Protein AF-A0A2V2UDK2-F1 (afdb_monomer)

Structure (mmCIF, N/CA/C/O backbone):
data_AF-A0A2V2UDK2-F1
#
_entry.id   AF-A0A2V2UDK2-F1
#
loop_
_atom_site.group_PDB
_atom_site.id
_atom_site.type_symbol
_atom_site.label_atom_id
_atom_site.label_alt_id
_atom_site.label_comp_id
_atom_site.label_asym_id
_atom_site.label_entity_id
_atom_site.label_seq_id
_atom_site.pdbx_PDB_ins_code
_atom_site.Cartn_x
_atom_site.Cartn_y
_atom_site.Cartn_z
_atom_site.occupancy
_atom_site.B_iso_or_equiv
_atom_site.auth_seq_id
_atom_site.auth_comp_id
_atom_site.auth_asym_id
_atom_site.auth_atom_id
_atom_site.pdbx_PDB_model_num
ATOM 1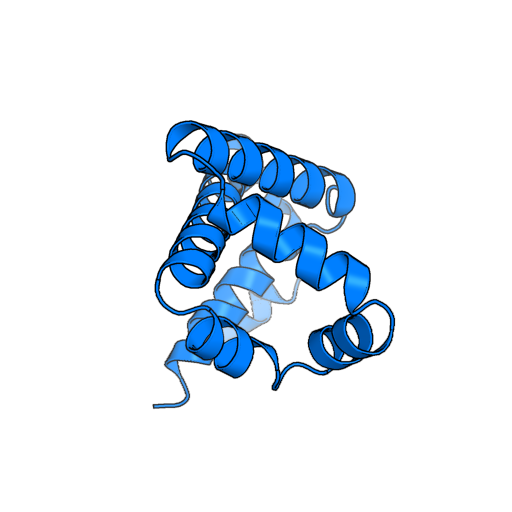 N N . MET A 1 1 ? -1.998 13.078 -27.458 1.00 46.31 1 MET A N 1
ATOM 2 C CA . MET A 1 1 ? -1.777 12.407 -26.155 1.00 46.31 1 MET A CA 1
ATOM 3 C C . MET A 1 1 ? -0.521 12.913 -25.445 1.00 46.31 1 MET A C 1
ATOM 5 O O . MET A 1 1 ? -0.575 13.046 -24.231 1.00 46.31 1 MET A O 1
ATOM 9 N N . GLU A 1 2 ? 0.556 13.275 -26.153 1.00 44.06 2 GLU A N 1
ATOM 10 C CA . GLU A 1 2 ? 1.796 13.798 -25.539 1.00 44.06 2 GLU A CA 1
ATOM 11 C C . GLU A 1 2 ? 1.596 15.091 -24.724 1.00 44.06 2 GLU A C 1
ATOM 13 O O . GLU A 1 2 ? 2.039 15.165 -23.582 1.00 44.06 2 GLU A O 1
ATOM 18 N N . GLY A 1 3 ? 0.819 16.061 -25.224 1.00 47.81 3 GLY A N 1
ATOM 19 C CA . GLY A 1 3 ? 0.551 17.313 -24.493 1.00 47.81 3 GLY A CA 1
ATOM 20 C C . GLY A 1 3 ? -0.212 17.147 -23.166 1.00 47.81 3 GLY A C 1
ATOM 21 O O . GLY A 1 3 ? -0.078 17.977 -22.271 1.00 47.81 3 GLY A O 1
ATOM 22 N N . SER A 1 4 ? -0.979 16.061 -23.005 1.00 53.84 4 SER A N 1
ATOM 23 C CA . SER A 1 4 ? -1.742 15.772 -21.779 1.00 53.84 4 SER A CA 1
ATOM 24 C C . SER A 1 4 ? -0.858 15.210 -20.664 1.00 53.84 4 SER A C 1
ATOM 26 O O . SER A 1 4 ? -1.107 15.484 -19.495 1.00 53.84 4 SER A O 1
ATOM 28 N N . VAL A 1 5 ? 0.184 14.452 -21.020 1.00 56.25 5 VAL A N 1
ATOM 29 C CA . VAL A 1 5 ? 1.178 13.934 -20.065 1.00 56.25 5 VAL A CA 1
ATOM 30 C C . VAL A 1 5 ? 2.178 15.030 -19.694 1.00 56.25 5 VAL A C 1
ATOM 32 O O . VAL A 1 5 ? 2.573 15.132 -18.536 1.00 56.25 5 VAL A O 1
ATOM 35 N N . GLU A 1 6 ? 2.518 15.912 -20.637 1.00 60.59 6 GLU A N 1
ATOM 36 C CA . GLU A 1 6 ? 3.405 17.052 -20.385 1.00 60.59 6 GLU A CA 1
ATOM 37 C C . GLU A 1 6 ? 2.795 18.046 -19.381 1.00 60.59 6 GLU A C 1
ATOM 39 O O . GLU A 1 6 ? 3.482 18.531 -18.484 1.00 60.59 6 GLU A O 1
ATOM 44 N N . ALA A 1 7 ? 1.478 18.280 -19.445 1.00 62.53 7 ALA A N 1
ATOM 45 C CA . ALA A 1 7 ? 0.757 19.101 -18.468 1.00 62.53 7 ALA A CA 1
ATOM 46 C C . ALA A 1 7 ? 0.799 18.517 -17.042 1.00 62.53 7 ALA A C 1
ATOM 48 O O . ALA A 1 7 ? 0.829 19.269 -16.067 1.00 62.53 7 ALA A O 1
ATOM 49 N N . LEU A 1 8 ? 0.868 17.186 -16.906 1.00 62.22 8 LEU A N 1
ATOM 50 C CA . LEU A 1 8 ? 1.033 16.514 -15.614 1.00 62.22 8 LEU A CA 1
ATOM 51 C C . LEU A 1 8 ? 2.442 16.674 -15.034 1.00 62.22 8 LEU A C 1
ATOM 53 O O . LEU A 1 8 ? 2.645 16.337 -13.876 1.00 62.22 8 LEU A O 1
ATOM 57 N N . LYS A 1 9 ? 3.413 17.224 -15.774 1.00 68.12 9 LYS A N 1
ATOM 58 C CA . LYS A 1 9 ? 4.715 17.610 -15.206 1.00 68.12 9 LYS A CA 1
ATOM 59 C C . LYS A 1 9 ? 4.647 18.937 -14.442 1.00 68.12 9 LYS A C 1
ATOM 61 O O . LYS A 1 9 ? 5.586 19.270 -13.725 1.00 68.12 9 LYS A O 1
ATOM 66 N N . ASN A 1 10 ? 3.557 19.704 -14.570 1.00 75.06 10 ASN A N 1
ATOM 67 C CA . ASN A 1 10 ? 3.389 20.972 -13.863 1.00 75.06 10 ASN A CA 1
ATOM 68 C C . ASN A 1 10 ? 3.011 20.741 -12.381 1.00 75.06 10 ASN A C 1
ATOM 70 O O . ASN A 1 10 ? 1.919 20.232 -12.104 1.00 75.06 10 ASN A O 1
ATOM 74 N N . PRO A 1 11 ? 3.833 21.193 -11.412 1.00 74.75 11 PRO A N 1
ATOM 75 C CA . PRO A 1 11 ? 3.585 20.966 -9.986 1.00 74.75 11 PRO A CA 1
ATOM 76 C C . PRO A 1 11 ? 2.268 21.550 -9.455 1.00 74.75 11 PRO A C 1
ATOM 78 O O . PRO A 1 11 ? 1.680 20.999 -8.527 1.00 74.75 11 PRO A O 1
ATOM 81 N N . ASN A 1 12 ? 1.772 22.652 -10.026 1.00 77.75 12 ASN A N 1
ATOM 82 C CA . ASN A 1 12 ? 0.527 23.286 -9.576 1.00 77.75 12 ASN A CA 1
ATOM 83 C C . ASN A 1 12 ? -0.715 22.519 -10.052 1.00 77.75 12 ASN A C 1
ATOM 85 O O . ASN A 1 12 ? -1.707 22.422 -9.323 1.00 77.75 12 ASN A O 1
ATOM 89 N N . ILE A 1 13 ? -0.649 21.944 -11.257 1.00 76.00 13 ILE A N 1
ATOM 90 C CA . ILE A 1 13 ? -1.702 21.070 -11.791 1.00 76.00 13 ILE A CA 1
ATOM 91 C C . ILE A 1 13 ? -1.753 19.784 -10.963 1.00 76.00 13 ILE A C 1
ATOM 93 O O . ILE A 1 13 ? -2.820 19.409 -10.478 1.00 76.00 13 ILE A O 1
ATOM 97 N N . LEU A 1 14 ? -0.593 19.173 -10.713 1.00 73.00 14 LEU A N 1
ATOM 98 C CA . LEU A 1 14 ? -0.452 18.004 -9.839 1.00 73.00 14 LEU A CA 1
ATOM 99 C C . LEU A 1 14 ? -1.015 18.260 -8.440 1.00 73.00 14 LEU A C 1
ATOM 101 O O . LEU A 1 14 ? -1.818 17.471 -7.942 1.00 73.00 14 LEU A O 1
ATOM 105 N N . ARG A 1 15 ? -0.674 19.412 -7.847 1.00 75.69 15 ARG A N 1
ATOM 106 C CA . ARG A 1 15 ? -1.208 19.834 -6.550 1.00 75.69 15 ARG A CA 1
ATOM 107 C C . ARG A 1 15 ? -2.728 19.899 -6.548 1.00 75.69 15 ARG A C 1
ATOM 109 O O . ARG A 1 15 ? -3.354 19.335 -5.658 1.00 75.69 15 ARG A O 1
ATOM 116 N N . SER A 1 16 ? -3.316 20.537 -7.554 1.00 79.25 16 SER A N 1
ATOM 117 C CA . SER A 1 16 ? -4.771 20.685 -7.656 1.00 79.25 16 SER A CA 1
ATOM 118 C C . SER A 1 16 ? -5.476 19.331 -7.801 1.00 79.25 16 SER A C 1
ATOM 120 O O . SER A 1 16 ? -6.489 19.085 -7.147 1.00 79.25 16 SER A O 1
ATOM 122 N N . ILE A 1 17 ? -4.908 18.424 -8.603 1.00 77.19 17 ILE A N 1
ATOM 123 C CA . ILE A 1 17 ? -5.423 17.060 -8.773 1.00 77.19 17 ILE A CA 1
ATOM 124 C C . ILE A 1 17 ? -5.354 16.292 -7.450 1.00 77.19 17 ILE A C 1
ATOM 126 O O . ILE A 1 17 ? -6.361 15.733 -7.014 1.00 77.19 17 ILE A O 1
ATOM 130 N N . ASN A 1 18 ? -4.205 16.291 -6.771 1.00 74.75 18 ASN A N 1
ATOM 131 C CA . ASN A 1 18 ? -4.053 15.564 -5.513 1.00 74.75 18 ASN A CA 1
ATOM 132 C C . ASN A 1 18 ? -4.950 16.118 -4.404 1.00 74.75 18 ASN A C 1
ATOM 134 O O . ASN A 1 18 ? -5.591 15.322 -3.718 1.00 74.75 18 ASN A O 1
ATOM 138 N N . SER A 1 19 ? -5.069 17.442 -4.264 1.00 79.81 19 SER A N 1
ATOM 139 C CA . SER A 1 19 ? -6.012 18.052 -3.318 1.00 79.81 19 SER A CA 1
ATOM 140 C C . SER A 1 19 ? -7.435 17.566 -3.575 1.00 79.81 19 SER A C 1
ATOM 142 O O . SER A 1 19 ? -8.099 17.085 -2.658 1.00 79.81 19 SER A O 1
ATOM 144 N N . ARG A 1 20 ? -7.875 17.560 -4.841 1.00 82.00 20 ARG A N 1
ATOM 145 C CA . ARG A 1 20 ? -9.217 17.090 -5.198 1.00 82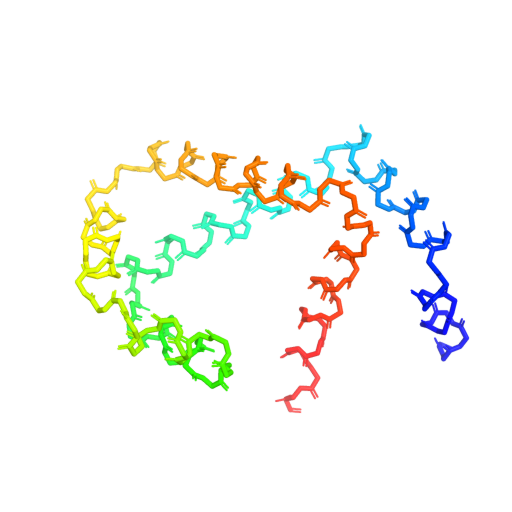.00 20 ARG A CA 1
ATOM 146 C C . ARG A 1 20 ? -9.431 15.608 -4.886 1.00 82.00 20 ARG A C 1
ATOM 148 O O . ARG A 1 20 ? -10.517 15.201 -4.472 1.00 82.00 20 ARG A O 1
ATOM 155 N N . LEU A 1 21 ? -8.408 14.782 -5.068 1.00 80.12 21 LEU A N 1
ATOM 156 C CA . LEU A 1 21 ? -8.461 13.351 -4.758 1.00 80.12 21 LEU A CA 1
ATOM 157 C C . LEU A 1 21 ? -8.454 13.063 -3.254 1.00 80.12 21 LEU A C 1
ATOM 159 O O . LEU A 1 21 ? -9.026 12.058 -2.826 1.00 80.12 21 LEU A O 1
ATOM 163 N N . ILE A 1 22 ? -7.819 13.923 -2.457 1.00 81.06 22 ILE A N 1
ATOM 164 C CA . ILE A 1 22 ? -7.881 13.877 -0.993 1.00 81.06 22 ILE A CA 1
ATOM 165 C C . ILE A 1 22 ? -9.278 14.292 -0.526 1.00 81.06 22 ILE A C 1
ATOM 167 O O . ILE A 1 22 ? -9.905 13.530 0.205 1.00 81.06 22 ILE A O 1
ATOM 171 N N . GLU A 1 23 ? -9.796 15.428 -1.007 1.00 83.19 23 GLU A N 1
ATOM 172 C CA . GLU A 1 23 ? -11.153 15.919 -0.705 1.00 83.19 23 GLU A CA 1
ATOM 173 C C . GLU A 1 23 ? -12.222 14.857 -0.995 1.00 83.19 23 GLU A C 1
ATOM 175 O O . GLU A 1 23 ? -13.130 14.627 -0.202 1.00 83.19 23 GLU A O 1
ATOM 180 N N . THR A 1 24 ? -12.086 14.153 -2.120 1.00 84.19 24 THR A N 1
ATOM 181 C CA . THR A 1 24 ? -13.014 13.088 -2.539 1.00 84.19 24 THR A CA 1
ATOM 182 C C . THR A 1 24 ? -12.694 11.717 -1.931 1.00 84.19 24 THR A C 1
ATOM 184 O O . THR A 1 24 ? -13.343 10.716 -2.251 1.00 84.19 24 THR A O 1
ATOM 187 N N . SER A 1 25 ? -11.695 11.627 -1.049 1.00 83.31 25 SER A N 1
ATOM 188 C CA . SER A 1 25 ? -11.230 10.381 -0.422 1.00 83.31 25 SER A CA 1
ATOM 189 C C . SER A 1 25 ? -10.803 9.284 -1.412 1.00 83.31 25 SER A C 1
ATOM 191 O O . SER A 1 25 ? -10.739 8.109 -1.047 1.00 83.31 25 SER A O 1
ATOM 193 N N . VAL A 1 26 ? -10.521 9.619 -2.672 1.00 84.25 26 VAL A N 1
ATOM 194 C CA . VAL A 1 26 ? -10.100 8.654 -3.702 1.00 84.25 26 VAL A CA 1
ATOM 195 C C . VAL A 1 26 ? -8.666 8.202 -3.453 1.00 84.25 26 VAL A C 1
ATOM 197 O O . VAL A 1 26 ? -8.404 7.001 -3.403 1.00 84.25 26 VAL A O 1
ATOM 200 N N . LEU A 1 27 ? -7.749 9.145 -3.222 1.00 82.12 27 LEU A N 1
ATOM 201 C CA . LEU A 1 27 ? -6.347 8.829 -2.942 1.00 82.12 27 LEU A CA 1
ATOM 202 C C . LEU A 1 27 ? -6.189 7.983 -1.655 1.00 82.12 27 LEU A C 1
ATOM 204 O O . LEU A 1 27 ? -5.530 6.942 -1.717 1.00 82.12 27 LEU A O 1
ATOM 208 N N . PRO A 1 28 ? -6.827 8.327 -0.516 1.00 85.31 28 PRO A N 1
ATOM 209 C CA . PRO A 1 28 ? -6.828 7.466 0.669 1.00 85.31 28 PRO A CA 1
ATOM 210 C C . PRO A 1 28 ? -7.341 6.043 0.409 1.00 85.31 28 PRO A C 1
ATOM 212 O O . PRO A 1 28 ? -6.698 5.077 0.825 1.00 85.31 28 PRO A O 1
ATOM 215 N N . ARG A 1 29 ? -8.464 5.897 -0.312 1.00 86.94 29 ARG A N 1
ATOM 216 C CA . ARG A 1 29 ? -9.044 4.586 -0.651 1.00 86.94 29 ARG A CA 1
ATOM 217 C C . ARG A 1 29 ? -8.112 3.759 -1.533 1.00 86.94 29 ARG A C 1
ATOM 219 O O . ARG A 1 29 ? -7.905 2.580 -1.257 1.00 86.94 29 ARG A O 1
ATOM 226 N N . PHE A 1 30 ? -7.504 4.383 -2.539 1.00 85.00 30 PHE A N 1
ATOM 227 C CA . PHE A 1 30 ? -6.518 3.737 -3.400 1.00 85.00 30 PHE A CA 1
ATOM 228 C C . PHE A 1 30 ? -5.302 3.240 -2.608 1.00 85.00 30 PHE A C 1
ATOM 230 O O . PHE A 1 30 ? -4.894 2.090 -2.759 1.00 85.00 30 PHE A O 1
ATOM 237 N N . LEU A 1 31 ? -4.745 4.072 -1.722 1.00 83.88 31 LEU A N 1
ATOM 238 C CA . LEU A 1 31 ? -3.610 3.680 -0.884 1.00 83.88 31 LEU A CA 1
ATOM 239 C C . LEU A 1 31 ? -3.967 2.527 0.059 1.00 83.88 31 LEU A C 1
ATOM 241 O O . LEU A 1 31 ? -3.187 1.580 0.153 1.00 83.88 31 LEU A O 1
ATOM 245 N N . LYS A 1 32 ? -5.143 2.567 0.710 1.00 90.06 32 LYS A N 1
ATOM 246 C CA . LYS A 1 32 ? -5.632 1.446 1.536 1.00 90.06 32 LYS A CA 1
ATOM 247 C C . LYS A 1 32 ? -5.684 0.164 0.704 1.00 90.06 32 LYS A C 1
ATOM 249 O O . LYS A 1 32 ? -5.118 -0.844 1.113 1.00 90.06 32 LYS A O 1
ATOM 254 N N . TYR A 1 33 ? -6.302 0.216 -0.477 1.00 86.88 33 TYR A N 1
ATOM 255 C CA . TYR A 1 33 ? -6.423 -0.945 -1.358 1.00 86.88 33 TYR A CA 1
ATOM 256 C C . TYR A 1 33 ? -5.059 -1.498 -1.787 1.00 86.88 33 TYR A C 1
ATOM 258 O O . TYR A 1 33 ? -4.822 -2.698 -1.693 1.00 86.88 33 TYR A O 1
ATOM 266 N N . ARG A 1 34 ? -4.119 -0.630 -2.179 1.00 85.19 34 ARG A N 1
ATOM 267 C CA . ARG A 1 34 ? -2.749 -1.030 -2.535 1.00 85.19 34 ARG A CA 1
ATOM 268 C C . ARG A 1 34 ? -2.057 -1.791 -1.400 1.00 85.19 34 ARG A C 1
ATOM 270 O O . ARG A 1 34 ? -1.429 -2.821 -1.651 1.00 85.19 34 ARG A O 1
ATOM 277 N N . TYR A 1 35 ? -2.146 -1.291 -0.166 1.00 85.75 35 TYR A N 1
ATOM 278 C CA . TYR A 1 35 ? -1.557 -1.972 0.990 1.00 85.75 35 TYR A CA 1
ATOM 279 C C . TYR A 1 35 ? -2.250 -3.300 1.283 1.00 85.75 35 TYR A C 1
ATOM 281 O O . TYR A 1 35 ? -1.568 -4.289 1.533 1.00 85.75 35 TYR A O 1
ATOM 289 N N . LEU A 1 36 ? -3.579 -3.344 1.175 1.00 87.25 36 LEU A N 1
ATOM 290 C CA . LEU A 1 36 ? -4.354 -4.562 1.381 1.00 87.25 36 LEU A CA 1
ATOM 291 C C . LEU A 1 36 ? -3.966 -5.655 0.374 1.00 87.25 36 LEU A C 1
ATOM 293 O O . LEU A 1 36 ? -3.643 -6.770 0.776 1.00 87.25 36 LEU A O 1
ATOM 297 N N . VAL A 1 37 ? -3.891 -5.318 -0.917 1.00 84.94 37 VAL A N 1
ATOM 298 C CA . VAL A 1 37 ? -3.389 -6.227 -1.962 1.00 84.94 37 VAL A CA 1
ATOM 299 C C . VAL A 1 37 ? -1.977 -6.706 -1.633 1.00 84.94 37 VAL A C 1
ATOM 301 O O . VAL A 1 37 ? -1.701 -7.896 -1.731 1.00 84.94 37 VAL A O 1
ATOM 304 N N . SER A 1 38 ? -1.095 -5.807 -1.189 1.00 82.88 38 SER A N 1
ATOM 305 C CA . SER A 1 38 ? 0.273 -6.183 -0.809 1.00 82.88 38 SER A CA 1
ATOM 306 C C . SER A 1 38 ? 0.285 -7.200 0.339 1.00 82.88 38 SER A C 1
ATOM 308 O O . SER A 1 38 ? 1.039 -8.166 0.287 1.00 82.88 38 SER A O 1
ATOM 310 N N . TYR A 1 39 ? -0.571 -7.036 1.351 1.00 86.88 39 TYR A N 1
ATOM 311 C CA . TYR A 1 39 ? -0.667 -7.985 2.466 1.00 86.88 39 TYR A CA 1
ATOM 312 C C . TYR A 1 39 ? -1.213 -9.343 2.033 1.00 86.88 39 TYR A C 1
ATOM 314 O O . TYR A 1 39 ? -0.670 -10.369 2.441 1.00 86.88 39 TYR A O 1
ATOM 322 N N . HIS A 1 40 ? -2.229 -9.366 1.169 1.00 87.38 40 HIS A N 1
ATOM 323 C CA . HIS A 1 40 ? -2.735 -10.617 0.608 1.00 87.38 40 HIS A CA 1
ATOM 324 C C . HIS A 1 40 ? -1.683 -11.332 -0.244 1.00 87.38 40 HIS A C 1
ATOM 326 O O . HIS A 1 40 ? -1.495 -12.534 -0.079 1.00 87.38 40 HIS A O 1
ATOM 332 N N . LEU A 1 41 ? -0.954 -10.605 -1.096 1.00 81.44 41 LEU A N 1
ATOM 333 C CA . LEU A 1 41 ? 0.121 -11.179 -1.908 1.00 81.44 41 LEU A CA 1
ATOM 334 C C . LEU A 1 41 ? 1.223 -11.784 -1.039 1.00 81.44 41 LEU A C 1
ATOM 336 O O . LEU A 1 41 ? 1.635 -12.906 -1.299 1.00 81.44 41 LEU A O 1
ATOM 340 N N . ILE A 1 42 ? 1.636 -11.104 0.034 1.00 83.06 42 ILE A N 1
ATOM 341 C CA . ILE A 1 42 ? 2.611 -11.650 0.991 1.00 83.06 42 ILE A CA 1
ATOM 342 C C . ILE A 1 42 ? 2.116 -12.965 1.611 1.00 83.06 42 ILE A C 1
ATOM 344 O O . ILE A 1 42 ? 2.909 -13.874 1.822 1.00 83.06 42 ILE A O 1
ATOM 348 N N . ARG A 1 43 ? 0.818 -13.098 1.908 1.00 83.25 43 ARG A N 1
ATOM 349 C CA . ARG A 1 43 ? 0.272 -14.337 2.490 1.00 83.25 43 ARG A CA 1
ATOM 350 C C . ARG A 1 43 ? 0.171 -15.490 1.494 1.00 83.25 43 ARG A C 1
ATOM 352 O O . ARG A 1 43 ? 0.289 -16.636 1.915 1.00 83.25 43 ARG A O 1
ATOM 359 N N . ILE A 1 44 ? -0.112 -15.194 0.227 1.00 85.75 44 ILE A N 1
ATOM 360 C CA . ILE A 1 44 ? -0.401 -16.201 -0.805 1.00 85.75 44 ILE A CA 1
ATOM 361 C C . ILE A 1 44 ? 0.873 -16.630 -1.543 1.00 85.75 44 ILE A C 1
ATOM 363 O O . ILE A 1 44 ? 1.065 -17.816 -1.784 1.00 85.75 44 ILE A O 1
ATOM 367 N N . ASP A 1 45 ? 1.732 -15.676 -1.901 1.00 82.88 45 ASP A N 1
ATOM 368 C CA . ASP A 1 45 ? 2.946 -15.894 -2.691 1.00 82.88 45 ASP A CA 1
ATOM 369 C C . ASP A 1 45 ? 4.013 -14.854 -2.312 1.00 82.88 45 ASP A C 1
ATOM 371 O O . ASP A 1 45 ? 4.317 -13.912 -3.051 1.00 82.88 45 ASP A O 1
ATOM 375 N N . GLU A 1 46 ? 4.572 -15.010 -1.109 1.00 79.19 46 GLU A N 1
ATOM 376 C CA . GLU A 1 46 ? 5.621 -14.124 -0.597 1.00 79.19 46 GLU A CA 1
ATOM 377 C C . GLU A 1 46 ? 6.840 -14.068 -1.529 1.00 79.19 46 GLU A C 1
ATOM 379 O O . GLU A 1 46 ? 7.396 -12.992 -1.766 1.00 79.19 46 GLU A O 1
ATOM 384 N N . ASP A 1 47 ? 7.231 -15.208 -2.100 1.00 79.88 47 ASP A N 1
ATOM 385 C CA . ASP A 1 47 ? 8.367 -15.299 -3.015 1.00 79.88 47 ASP A CA 1
ATOM 386 C C . ASP A 1 47 ? 8.083 -14.562 -4.331 1.00 79.88 47 ASP A C 1
ATOM 388 O O . ASP A 1 47 ? 8.955 -13.876 -4.868 1.00 79.88 47 ASP A O 1
ATOM 392 N N . GLY A 1 48 ? 6.863 -14.650 -4.871 1.00 76.25 48 GLY A N 1
ATOM 393 C CA . GLY A 1 48 ? 6.410 -13.837 -6.004 1.00 76.25 48 GLY A CA 1
ATOM 394 C C . GLY A 1 48 ? 6.398 -12.340 -5.696 1.00 76.25 48 GLY A C 1
ATOM 395 O O . GLY A 1 48 ? 6.904 -11.539 -6.491 1.00 76.25 48 GLY A O 1
ATOM 396 N N . TYR A 1 49 ? 5.905 -11.954 -4.518 1.00 79.06 49 TYR A N 1
ATOM 397 C CA . TYR A 1 49 ? 5.928 -10.566 -4.056 1.00 79.06 49 TYR A CA 1
ATOM 398 C C . TYR A 1 49 ? 7.363 -10.021 -3.981 1.00 79.06 49 TYR A C 1
ATOM 400 O O . TYR A 1 49 ? 7.661 -8.969 -4.553 1.00 79.06 49 TYR A O 1
ATOM 408 N N . TRP A 1 50 ? 8.291 -10.754 -3.358 1.00 73.19 50 TRP A N 1
ATOM 409 C CA . TRP A 1 50 ? 9.689 -10.329 -3.276 1.00 73.19 50 TRP A CA 1
ATOM 410 C C . TRP A 1 50 ? 10.390 -10.317 -4.627 1.00 73.19 50 TRP A C 1
ATOM 412 O O . TRP A 1 50 ? 11.122 -9.369 -4.899 1.00 73.19 50 TRP A O 1
ATOM 422 N N . ARG A 1 51 ? 10.146 -11.298 -5.502 1.00 73.00 51 ARG A N 1
ATOM 423 C CA . ARG A 1 51 ? 10.673 -11.282 -6.880 1.00 73.00 51 ARG A CA 1
ATOM 424 C C . ARG A 1 51 ? 10.208 -10.055 -7.658 1.00 73.00 51 ARG A C 1
ATOM 426 O O . ARG A 1 51 ? 10.982 -9.511 -8.438 1.00 73.00 51 ARG A O 1
ATOM 433 N N . THR A 1 52 ? 8.992 -9.585 -7.396 1.00 69.56 52 THR A N 1
ATOM 434 C CA . THR A 1 52 ? 8.453 -8.359 -7.997 1.00 69.56 52 THR A CA 1
ATOM 435 C C . THR A 1 52 ? 9.126 -7.102 -7.434 1.00 69.56 52 THR A C 1
ATOM 437 O O . THR A 1 52 ? 9.334 -6.137 -8.164 1.00 69.56 52 THR A O 1
ATOM 440 N N . LEU A 1 53 ? 9.501 -7.096 -6.150 1.00 67.88 53 LEU A N 1
ATOM 441 C CA . LEU A 1 53 ? 10.075 -5.919 -5.485 1.00 67.88 53 LEU A CA 1
ATOM 442 C C . LEU A 1 53 ? 11.611 -5.823 -5.513 1.00 67.88 53 LEU A C 1
ATOM 444 O O . LEU A 1 53 ? 12.161 -4.724 -5.470 1.00 67.88 53 LEU A O 1
ATOM 448 N N . MET A 1 54 ? 12.320 -6.947 -5.571 1.00 66.12 54 MET A N 1
ATOM 449 C CA . MET A 1 54 ? 13.788 -7.032 -5.567 1.00 66.12 54 MET A CA 1
ATOM 450 C C . MET A 1 54 ? 14.500 -6.249 -6.688 1.00 66.12 54 MET A C 1
ATOM 452 O O . MET A 1 54 ? 15.588 -5.731 -6.422 1.00 66.12 54 MET A O 1
ATOM 456 N N . PRO A 1 55 ? 13.940 -6.111 -7.909 1.00 70.38 55 PRO A N 1
ATOM 457 C CA . PRO A 1 55 ? 14.554 -5.309 -8.969 1.00 70.38 55 PRO A CA 1
ATOM 458 C C . PRO A 1 55 ? 14.665 -3.813 -8.641 1.00 70.38 55 PRO A C 1
ATOM 460 O O . PRO A 1 55 ? 15.454 -3.108 -9.266 1.00 70.38 55 PRO A O 1
ATOM 463 N N . PHE A 1 56 ? 13.911 -3.307 -7.660 1.00 56.53 56 PHE A N 1
ATOM 464 C CA . PHE A 1 56 ? 13.931 -1.893 -7.301 1.00 56.53 56 PHE A CA 1
ATOM 465 C C . PHE A 1 56 ? 15.107 -1.565 -6.351 1.00 56.53 56 PHE A C 1
ATOM 467 O O . PHE A 1 56 ? 15.165 -2.097 -5.235 1.00 56.53 56 PHE A O 1
ATOM 474 N N . PRO A 1 57 ? 16.027 -0.642 -6.717 1.00 53.19 57 PRO A N 1
ATOM 475 C CA . PRO A 1 57 ? 17.245 -0.364 -5.942 1.00 53.19 57 PRO A CA 1
ATOM 476 C C . PRO A 1 57 ? 16.994 0.022 -4.477 1.00 53.19 57 PRO A C 1
ATOM 478 O O . PRO A 1 57 ? 17.718 -0.409 -3.579 1.00 53.19 57 PRO A O 1
ATOM 481 N N . PHE A 1 58 ? 15.932 0.787 -4.213 1.00 49.62 58 PHE A N 1
ATOM 482 C CA . PHE A 1 58 ? 15.562 1.212 -2.861 1.00 49.62 58 PHE A CA 1
ATOM 483 C C . PHE A 1 58 ? 15.072 0.051 -1.978 1.00 49.62 58 PHE A C 1
ATOM 485 O O . PHE A 1 58 ? 15.285 0.078 -0.766 1.00 49.62 58 PHE A O 1
ATOM 492 N N . VAL A 1 59 ? 14.467 -0.989 -2.566 1.00 54.19 59 VAL A N 1
ATOM 493 C CA . VAL A 1 59 ? 14.052 -2.201 -1.841 1.00 54.19 59 VAL A CA 1
ATOM 494 C C . VAL A 1 59 ? 15.280 -3.019 -1.461 1.00 54.19 59 VAL A C 1
ATOM 496 O O . VAL A 1 59 ? 15.437 -3.378 -0.296 1.00 54.19 59 VAL A O 1
ATOM 499 N N . LYS A 1 60 ? 16.198 -3.243 -2.409 1.00 54.62 60 LYS A N 1
ATOM 500 C CA . LYS A 1 60 ? 17.442 -3.990 -2.171 1.00 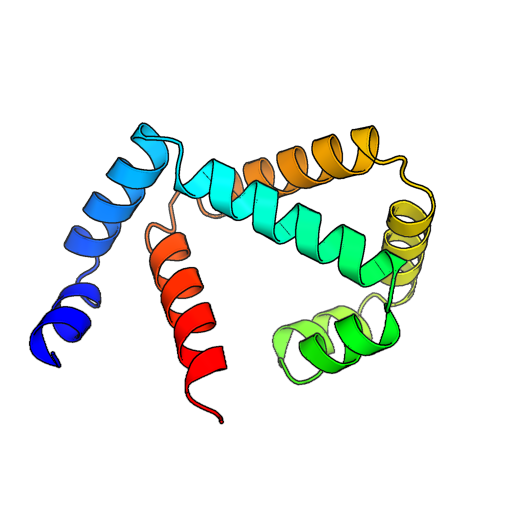54.62 60 LYS A CA 1
ATOM 501 C C . LYS A 1 60 ? 18.271 -3.382 -1.032 1.00 54.62 60 LYS A C 1
ATOM 503 O O . LYS A 1 60 ? 18.727 -4.103 -0.144 1.00 54.62 60 LYS A O 1
ATOM 508 N N . VAL A 1 61 ? 18.418 -2.055 -1.005 1.00 54.72 61 VAL A N 1
ATOM 509 C CA . VAL A 1 61 ? 19.138 -1.338 0.067 1.00 54.72 61 VAL A CA 1
ATOM 510 C C . VAL A 1 61 ? 18.432 -1.473 1.423 1.00 54.72 61 VAL A C 1
ATOM 512 O O . VAL A 1 61 ? 19.092 -1.683 2.441 1.00 54.72 61 VAL A O 1
ATOM 515 N N . ALA A 1 62 ? 17.099 -1.396 1.463 1.00 58.72 62 ALA A N 1
ATOM 516 C CA . ALA A 1 62 ? 16.338 -1.572 2.701 1.00 58.72 62 ALA A CA 1
ATOM 517 C C . ALA A 1 62 ? 16.434 -3.009 3.250 1.00 58.72 62 ALA A C 1
ATOM 519 O O . ALA A 1 62 ? 16.599 -3.193 4.459 1.00 58.72 62 A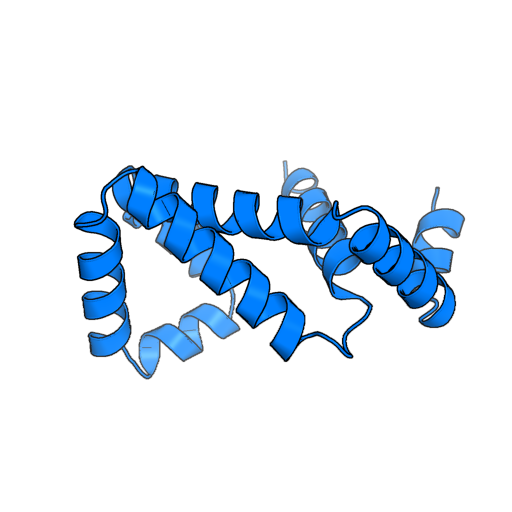LA A O 1
ATOM 520 N N . LEU A 1 63 ? 16.388 -4.011 2.362 1.00 62.66 63 LEU A N 1
ATOM 521 C CA . LEU A 1 63 ? 16.506 -5.434 2.692 1.00 62.66 63 LEU A CA 1
ATOM 522 C C . LEU A 1 63 ? 17.876 -5.793 3.272 1.00 62.66 63 LEU A C 1
ATOM 524 O O . LEU A 1 63 ? 17.957 -6.452 4.307 1.00 62.66 63 LEU A O 1
ATOM 528 N N . THR A 1 64 ? 18.943 -5.299 2.643 1.00 62.78 64 THR A N 1
ATOM 529 C CA . THR A 1 64 ? 20.328 -5.597 3.044 1.00 62.78 64 THR A CA 1
ATOM 530 C C . THR A 1 64 ? 20.649 -5.043 4.438 1.00 62.78 64 THR A C 1
ATOM 532 O O . THR A 1 64 ? 21.363 -5.673 5.211 1.00 62.78 64 THR A O 1
ATOM 535 N N . ASN A 1 65 ? 20.078 -3.889 4.796 1.00 67.00 65 ASN A N 1
ATOM 536 C CA . ASN A 1 65 ? 20.402 -3.198 6.045 1.00 67.00 65 ASN A CA 1
ATOM 537 C C . ASN A 1 65 ? 19.557 -3.633 7.257 1.00 67.00 65 ASN A C 1
ATOM 539 O O . ASN A 1 65 ? 19.917 -3.296 8.385 1.00 67.00 65 ASN A O 1
ATOM 543 N N . ARG A 1 66 ? 18.414 -4.321 7.074 1.00 73.44 66 ARG A N 1
ATOM 544 C CA . ARG A 1 66 ? 17.475 -4.635 8.180 1.00 73.44 66 ARG A CA 1
ATOM 545 C C . ARG A 1 66 ? 16.769 -6.005 8.081 1.00 73.44 66 ARG A C 1
ATOM 547 O O . ARG A 1 66 ? 15.560 -6.072 8.326 1.00 73.44 66 ARG A O 1
ATOM 554 N N . PRO A 1 67 ? 17.475 -7.118 7.804 1.00 70.75 67 PRO A N 1
ATOM 555 C CA . PRO A 1 67 ? 16.847 -8.418 7.530 1.00 70.75 67 PRO A CA 1
ATOM 556 C C . PRO A 1 67 ? 15.941 -8.919 8.670 1.00 70.75 67 PRO A C 1
ATOM 558 O O . PRO A 1 67 ? 14.823 -9.368 8.425 1.00 70.75 67 PRO A O 1
ATOM 561 N N . ARG A 1 68 ? 16.356 -8.752 9.935 1.00 74.44 68 ARG A N 1
ATOM 562 C CA . ARG A 1 68 ? 15.535 -9.134 11.103 1.00 74.44 68 ARG A CA 1
ATOM 563 C C . ARG A 1 68 ? 14.225 -8.350 11.200 1.00 74.44 68 ARG A C 1
ATOM 565 O O . ARG A 1 68 ? 13.197 -8.917 11.553 1.00 74.44 68 ARG A O 1
ATOM 572 N N . THR A 1 69 ? 14.242 -7.057 10.882 1.00 73.06 69 THR A N 1
ATOM 573 C CA . THR A 1 69 ? 13.038 -6.212 10.915 1.00 73.06 69 THR A CA 1
ATOM 574 C C . THR A 1 69 ? 12.031 -6.648 9.857 1.00 73.06 69 THR A C 1
ATOM 576 O O . THR A 1 69 ? 10.832 -6.660 10.122 1.00 73.06 69 THR A O 1
ATOM 579 N N . ILE A 1 70 ? 12.513 -7.049 8.681 1.00 73.00 70 ILE A N 1
ATOM 580 C CA . ILE A 1 70 ? 11.667 -7.561 7.600 1.00 73.00 70 ILE A CA 1
ATOM 581 C C . ILE A 1 70 ? 11.049 -8.896 7.985 1.00 73.00 70 ILE A C 1
ATOM 583 O O . ILE A 1 70 ? 9.848 -9.071 7.821 1.00 73.00 70 ILE A O 1
ATOM 587 N N . GLN A 1 71 ? 11.823 -9.804 8.575 1.00 76.62 71 GLN A N 1
ATOM 588 C CA . GLN A 1 71 ? 11.295 -11.102 8.979 1.00 76.62 71 GLN A CA 1
ATOM 589 C C . GLN A 1 71 ? 10.235 -10.988 10.084 1.00 76.62 71 GLN A C 1
ATOM 591 O O . GLN A 1 71 ? 9.202 -11.650 10.018 1.00 76.62 71 GLN A O 1
ATOM 596 N N . LEU A 1 72 ? 10.427 -10.084 11.052 1.00 77.75 72 LEU A N 1
ATOM 597 C CA . LEU A 1 72 ? 9.397 -9.760 12.046 1.00 77.75 72 LEU A CA 1
ATOM 598 C C . LEU A 1 72 ? 8.136 -9.173 11.399 1.00 77.75 72 LEU A C 1
ATOM 600 O O . LEU A 1 72 ? 7.023 -9.524 11.783 1.00 77.75 72 LEU A O 1
ATOM 604 N N . TYR A 1 73 ? 8.301 -8.304 10.404 1.00 79.69 73 TYR A N 1
ATOM 605 C CA . TYR A 1 73 ? 7.187 -7.706 9.675 1.00 79.69 73 TYR A CA 1
ATOM 606 C C . TYR A 1 73 ? 6.398 -8.734 8.850 1.00 79.69 73 TYR A C 1
ATOM 608 O O . TYR A 1 73 ? 5.170 -8.744 8.890 1.00 79.69 73 TYR A O 1
ATOM 616 N N . LEU A 1 74 ? 7.0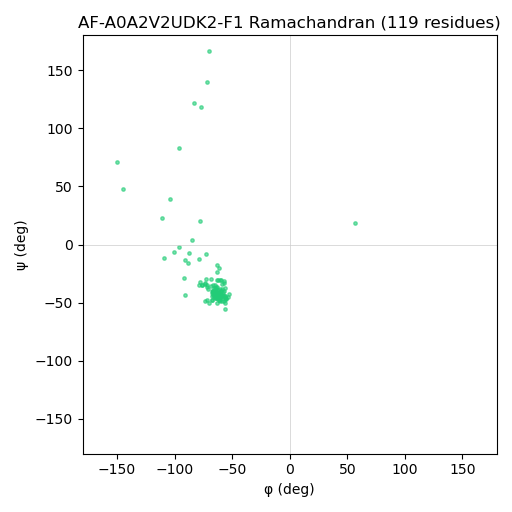90 -9.638 8.158 1.00 81.00 74 LEU A N 1
ATOM 617 C CA . LEU A 1 74 ? 6.478 -10.726 7.394 1.00 81.00 74 LEU A CA 1
ATOM 618 C C . LEU A 1 74 ? 5.723 -11.691 8.309 1.00 81.00 74 LEU A C 1
ATOM 620 O O . LEU A 1 74 ? 4.561 -12.000 8.056 1.00 81.00 74 LEU A O 1
ATOM 624 N N . ASN A 1 75 ? 6.341 -12.091 9.424 1.00 79.88 75 ASN A N 1
ATOM 625 C CA . ASN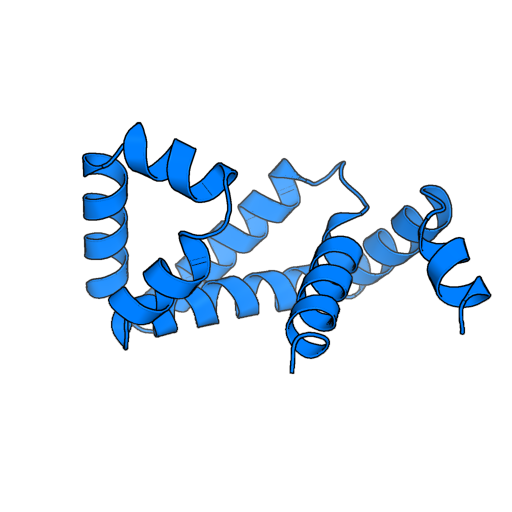 A 1 75 ? 5.689 -12.937 10.423 1.00 79.88 75 ASN A CA 1
ATOM 626 C C . ASN A 1 75 ? 4.437 -12.268 10.998 1.00 79.88 75 ASN A C 1
ATOM 628 O O . ASN A 1 75 ? 3.410 -12.931 11.142 1.00 79.88 75 ASN A O 1
ATOM 632 N N . LYS A 1 76 ? 4.488 -10.951 11.251 1.00 84.19 76 LYS A N 1
ATOM 633 C CA . LYS A 1 76 ? 3.306 -10.175 11.639 1.00 84.19 76 LYS A CA 1
ATOM 634 C C . LYS A 1 76 ? 2.204 -10.328 10.590 1.00 84.19 76 LYS A C 1
ATOM 636 O O . LYS A 1 76 ? 1.125 -10.780 10.951 1.00 84.19 76 LYS A O 1
ATOM 641 N N . ILE A 1 77 ? 2.471 -10.026 9.314 1.00 84.69 77 ILE A N 1
ATOM 642 C CA . ILE A 1 77 ? 1.465 -10.088 8.233 1.00 84.69 77 ILE A CA 1
ATOM 643 C C . ILE A 1 77 ? 0.854 -11.484 8.095 1.00 84.69 77 ILE A C 1
ATOM 645 O O . ILE A 1 77 ? -0.365 -11.609 7.987 1.00 84.69 77 ILE A O 1
ATOM 649 N N . ARG A 1 78 ? 1.679 -12.536 8.145 1.00 82.62 78 ARG A N 1
ATOM 650 C CA . ARG A 1 78 ? 1.220 -13.931 8.052 1.00 82.62 78 ARG A CA 1
ATOM 651 C C . ARG A 1 78 ? 0.236 -14.304 9.166 1.00 82.62 78 ARG A C 1
ATOM 653 O O . ARG A 1 78 ? -0.645 -15.126 8.938 1.00 82.62 78 ARG A O 1
ATOM 660 N N . SER A 1 79 ? 0.374 -13.689 10.342 1.00 86.62 79 SER A N 1
ATOM 661 C CA . SER A 1 79 ? -0.486 -13.931 11.508 1.00 86.62 79 SER A CA 1
ATOM 662 C C . SER A 1 79 ? -1.759 -13.075 11.564 1.00 86.62 79 SER A C 1
ATOM 664 O O . SER A 1 79 ? -2.594 -13.306 12.436 1.00 86.62 79 SER A O 1
ATOM 666 N N . LEU A 1 80 ? -1.931 -12.093 10.670 1.00 89.31 80 LEU A N 1
ATOM 667 C CA . LEU A 1 80 ? -3.087 -11.191 10.713 1.00 89.31 80 LEU A CA 1
ATOM 668 C C . LEU A 1 80 ? -4.383 -11.894 10.284 1.00 89.31 80 LEU A C 1
ATOM 670 O O . LEU A 1 80 ? -4.425 -12.626 9.288 1.00 89.31 80 LEU A O 1
ATOM 674 N N . SER A 1 81 ? -5.477 -11.592 10.985 1.00 92.81 81 SER A N 1
ATOM 675 C CA . SER A 1 81 ? -6.831 -11.856 10.487 1.00 92.81 81 SER A CA 1
ATOM 676 C C . SER A 1 81 ? -7.179 -10.913 9.323 1.00 92.81 81 SER A C 1
ATOM 678 O O . SER A 1 81 ? -6.498 -9.910 9.105 1.00 92.81 81 SER A O 1
ATOM 680 N N . GLU A 1 82 ? -8.249 -11.193 8.574 1.00 88.25 82 GLU A N 1
ATOM 681 C CA . GLU A 1 82 ? -8.715 -10.293 7.501 1.00 88.25 82 GLU A CA 1
ATOM 682 C C . GLU A 1 82 ? -9.035 -8.885 8.011 1.00 88.25 82 GLU A C 1
ATOM 684 O O . GLU A 1 82 ? -8.589 -7.894 7.435 1.00 88.25 82 GLU A O 1
ATOM 689 N N . ASN A 1 83 ? -9.710 -8.794 9.157 1.00 92.38 83 ASN A N 1
ATOM 690 C CA . ASN A 1 83 ? -10.041 -7.515 9.777 1.00 92.38 83 ASN A CA 1
ATOM 691 C C . ASN A 1 83 ? -8.781 -6.750 10.227 1.00 92.38 83 ASN A C 1
ATOM 693 O O . ASN A 1 83 ? -8.699 -5.528 10.099 1.00 92.38 83 ASN A O 1
ATOM 697 N N . ASP A 1 84 ? -7.763 -7.454 10.726 1.00 90.88 84 ASP A N 1
ATOM 698 C CA . ASP A 1 84 ? -6.514 -6.805 11.134 1.00 90.88 84 ASP A CA 1
ATOM 699 C C . ASP A 1 84 ? -5.677 -6.362 9.931 1.00 90.88 84 ASP A C 1
ATOM 701 O O . ASP A 1 84 ? -5.047 -5.307 9.986 1.00 90.88 84 ASP A O 1
ATOM 705 N N . MET A 1 85 ? -5.715 -7.101 8.817 1.00 90.88 85 MET A N 1
ATOM 706 C CA . MET A 1 85 ? -5.108 -6.655 7.559 1.00 90.88 85 MET A CA 1
ATOM 707 C C . MET A 1 85 ? -5.747 -5.359 7.063 1.00 90.88 85 MET A C 1
ATOM 709 O O . MET A 1 85 ? -5.029 -4.436 6.677 1.00 90.88 85 MET A O 1
ATOM 713 N N . GLU A 1 86 ? -7.076 -5.257 7.116 1.00 91.56 86 GLU A N 1
ATOM 714 C CA . GLU A 1 86 ? -7.780 -4.027 6.757 1.00 91.56 86 GLU A CA 1
ATOM 715 C C . GLU A 1 86 ? -7.350 -2.830 7.613 1.00 91.56 86 GLU A C 1
ATOM 717 O O . GLU A 1 86 ? -7.085 -1.749 7.074 1.00 91.56 86 GLU A O 1
ATOM 722 N N . LYS A 1 87 ? -7.233 -3.027 8.931 1.00 91.06 87 LYS A N 1
ATOM 723 C CA . LYS A 1 87 ? -6.774 -1.990 9.867 1.00 91.06 87 LYS A CA 1
ATOM 724 C C . LYS A 1 87 ? -5.322 -1.594 9.615 1.00 91.06 87 LYS A C 1
ATOM 726 O O . LYS A 1 87 ? -5.004 -0.407 9.571 1.00 91.06 87 LYS A O 1
ATOM 731 N N . GLU A 1 88 ? -4.430 -2.560 9.419 1.00 87.50 88 GLU A N 1
ATOM 732 C CA . GLU A 1 88 ? -3.016 -2.298 9.129 1.00 87.50 88 GLU A CA 1
ATOM 733 C C . GLU A 1 88 ? -2.837 -1.573 7.785 1.00 87.50 88 GLU A C 1
ATOM 735 O O . GLU A 1 88 ? -2.000 -0.670 7.669 1.00 87.50 88 GLU A O 1
ATOM 740 N N . ALA A 1 89 ? -3.656 -1.908 6.783 1.00 87.88 89 ALA A N 1
ATOM 741 C CA . ALA A 1 89 ? -3.645 -1.249 5.483 1.00 87.88 89 ALA A CA 1
ATOM 742 C C . ALA A 1 89 ? -4.110 0.207 5.605 1.00 87.88 89 ALA A C 1
ATOM 744 O O . ALA A 1 89 ? -3.506 1.109 5.018 1.00 87.88 89 ALA A O 1
ATOM 745 N N . GLU A 1 90 ? -5.134 0.460 6.423 1.00 91.19 90 GLU A N 1
ATOM 746 C CA . GLU A 1 90 ? -5.597 1.810 6.731 1.00 91.19 90 GLU A CA 1
ATOM 747 C C . GLU A 1 90 ? -4.539 2.631 7.484 1.00 91.19 90 GLU A C 1
ATOM 749 O O . GLU A 1 90 ? -4.253 3.770 7.105 1.00 91.19 90 GLU A O 1
ATOM 754 N N . ILE A 1 91 ? -3.900 2.057 8.508 1.00 90.12 91 ILE A N 1
ATOM 755 C CA . ILE A 1 91 ? -2.814 2.713 9.251 1.00 90.12 91 ILE A CA 1
ATOM 756 C C . ILE A 1 91 ? -1.659 3.069 8.308 1.00 90.12 91 ILE A C 1
ATOM 758 O O . ILE A 1 91 ? -1.127 4.181 8.364 1.00 90.12 91 ILE A O 1
ATOM 762 N N . SER A 1 92 ? -1.274 2.150 7.422 1.00 86.00 92 SER A N 1
ATOM 763 C CA . SER A 1 92 ? -0.193 2.361 6.454 1.00 86.00 92 SER A CA 1
ATOM 764 C C . SER A 1 92 ? -0.544 3.433 5.423 1.00 86.00 92 SER A C 1
ATOM 766 O O . SER A 1 92 ? 0.291 4.293 5.121 1.00 86.00 92 SER A O 1
ATOM 768 N N . ALA A 1 93 ? -1.788 3.452 4.938 1.00 87.56 93 ALA A N 1
ATOM 769 C CA . ALA A 1 93 ? -2.294 4.502 4.059 1.00 87.56 93 ALA A CA 1
ATOM 770 C C . ALA A 1 93 ? -2.241 5.876 4.744 1.00 87.56 93 ALA A C 1
ATOM 772 O O . ALA A 1 93 ? -1.665 6.809 4.186 1.00 87.56 93 ALA A O 1
ATOM 773 N N . ARG A 1 94 ? -2.736 5.988 5.984 1.00 87.00 94 ARG A N 1
ATOM 774 C CA . ARG A 1 94 ? -2.693 7.233 6.773 1.00 87.00 94 ARG A CA 1
ATOM 775 C C . ARG A 1 94 ? -1.263 7.713 7.019 1.00 87.00 94 ARG A C 1
ATOM 777 O O . ARG A 1 94 ? -0.964 8.876 6.775 1.00 87.00 94 ARG A O 1
ATOM 784 N N . LYS A 1 95 ? -0.351 6.825 7.428 1.00 86.19 95 LYS A N 1
ATOM 785 C CA . LYS A 1 95 ? 1.075 7.161 7.603 1.00 86.19 95 LYS A CA 1
ATOM 786 C C . LYS A 1 95 ? 1.709 7.653 6.305 1.00 86.19 95 LYS A C 1
ATOM 788 O O . LYS A 1 95 ? 2.491 8.597 6.329 1.00 86.19 95 LYS A O 1
ATOM 793 N N . THR A 1 96 ? 1.365 7.026 5.180 1.00 82.50 96 THR A N 1
ATOM 794 C CA . THR A 1 96 ? 1.856 7.434 3.857 1.00 82.50 96 THR A CA 1
ATOM 795 C C . THR A 1 96 ? 1.349 8.820 3.492 1.00 82.50 96 THR A C 1
ATOM 797 O O . THR A 1 96 ? 2.144 9.634 3.037 1.00 82.50 96 THR A O 1
ATOM 800 N N . LEU A 1 97 ? 0.066 9.097 3.731 1.00 81.06 97 LEU A N 1
ATOM 801 C CA . LEU A 1 97 ? -0.535 10.409 3.503 1.00 81.06 97 LEU A CA 1
ATOM 802 C C . LEU A 1 97 ? 0.092 11.489 4.380 1.00 81.06 97 LEU A C 1
ATOM 804 O O . LEU A 1 97 ? 0.366 12.561 3.874 1.00 81.06 97 LEU A O 1
ATOM 808 N N . ILE A 1 98 ? 0.362 11.209 5.658 1.00 80.50 98 ILE A N 1
ATOM 809 C CA . ILE A 1 98 ? 1.011 12.168 6.567 1.00 80.50 98 ILE A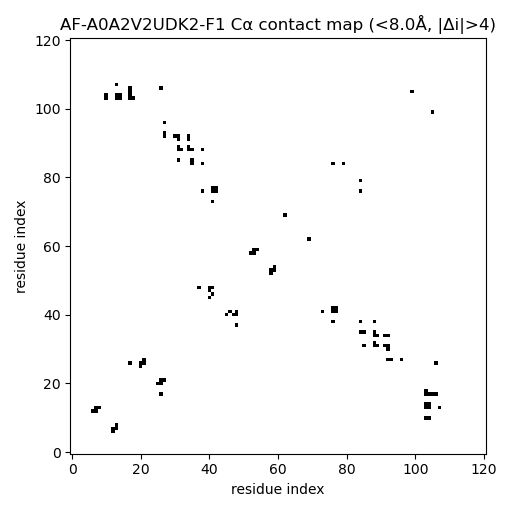 CA 1
ATOM 810 C C . ILE A 1 98 ? 2.460 12.416 6.142 1.00 80.50 98 ILE A C 1
ATOM 812 O O . ILE A 1 98 ? 2.887 13.555 6.033 1.00 80.50 98 ILE A O 1
ATOM 816 N N . LYS A 1 99 ? 3.228 11.357 5.861 1.00 77.25 99 LYS A N 1
ATOM 817 C CA . LYS A 1 99 ? 4.636 11.482 5.448 1.00 77.25 99 LYS A CA 1
ATOM 818 C C . LYS A 1 99 ? 4.792 12.233 4.122 1.00 77.25 99 LYS A C 1
ATOM 820 O O . LYS A 1 99 ? 5.818 12.857 3.886 1.00 77.25 99 LYS A O 1
ATOM 825 N N . ASN A 1 100 ? 3.795 12.118 3.253 1.00 71.50 100 ASN A N 1
ATOM 826 C CA . ASN A 1 100 ? 3.760 12.743 1.938 1.00 71.50 100 ASN A CA 1
ATOM 827 C C . ASN A 1 100 ? 2.700 13.847 1.877 1.00 71.50 100 ASN A C 1
ATOM 829 O O . ASN A 1 100 ? 2.239 14.157 0.783 1.00 71.50 100 ASN A O 1
ATOM 833 N N . SER A 1 101 ? 2.305 14.429 3.018 1.00 62.12 101 SER A N 1
ATOM 834 C CA . SER A 1 101 ? 1.254 15.458 3.070 1.00 62.12 101 SER A CA 1
ATOM 835 C C . SER A 1 101 ? 1.591 16.643 2.177 1.00 62.12 101 SER A C 1
ATOM 837 O O . SER A 1 101 ? 0.706 17.238 1.570 1.00 62.12 101 SER A O 1
ATOM 839 N N . ASP A 1 102 ? 2.891 16.904 2.050 1.00 61.03 102 ASP A N 1
ATOM 840 C CA . ASP A 1 102 ? 3.456 18.007 1.285 1.00 61.03 102 ASP A CA 1
ATOM 841 C C . ASP A 1 102 ? 3.965 17.541 -0.094 1.00 61.03 102 ASP A C 1
ATOM 843 O O . ASP A 1 102 ? 4.351 18.352 -0.937 1.00 61.03 102 ASP A O 1
ATOM 847 N N . ASN A 1 103 ? 3.953 16.224 -0.351 1.00 64.38 103 ASN A N 1
ATOM 848 C CA . ASN A 1 103 ? 4.306 15.628 -1.636 1.00 64.38 103 ASN A CA 1
ATOM 849 C C . ASN A 1 103 ? 3.036 15.375 -2.459 1.00 64.38 103 ASN A C 1
ATOM 851 O O . ASN A 1 103 ? 2.469 14.278 -2.527 1.00 64.38 103 ASN A O 1
ATOM 855 N N . PHE A 1 104 ? 2.609 16.447 -3.120 1.00 59.00 104 PHE A N 1
ATOM 856 C CA . PHE A 1 104 ? 1.398 16.505 -3.929 1.00 59.00 104 PHE A CA 1
ATOM 857 C C . PHE A 1 104 ? 1.521 15.852 -5.316 1.00 59.00 104 PHE A C 1
ATOM 859 O O . PHE A 1 104 ? 0.687 16.111 -6.180 1.00 59.00 104 PHE A O 1
ATOM 866 N N . THR A 1 105 ? 2.497 14.969 -5.528 1.00 63.88 105 THR A N 1
ATOM 867 C CA . THR A 1 105 ? 2.676 14.217 -6.785 1.00 63.88 105 THR A CA 1
ATOM 868 C C . THR A 1 105 ? 2.332 12.728 -6.633 1.00 63.88 105 THR A C 1
ATOM 870 O O . THR A 1 105 ? 2.131 12.023 -7.621 1.00 63.88 105 THR A O 1
ATOM 873 N N . LEU A 1 106 ? 2.155 12.254 -5.392 1.00 66.31 106 LEU A N 1
ATOM 874 C CA . LEU A 1 106 ? 2.094 10.832 -5.039 1.00 66.31 106 LEU A CA 1
ATOM 875 C C . LEU A 1 106 ? 1.066 10.009 -5.838 1.00 66.31 106 LEU A C 1
ATOM 877 O O . LEU A 1 106 ? 1.389 8.918 -6.294 1.00 66.31 106 LEU A O 1
ATOM 881 N N . PHE A 1 107 ? -0.172 10.482 -6.028 1.00 67.44 107 PHE A N 1
ATOM 882 C CA . PHE A 1 107 ? -1.176 9.704 -6.770 1.00 67.44 107 PHE A CA 1
ATOM 883 C C . PHE A 1 107 ? -0.817 9.521 -8.247 1.00 67.44 107 PHE A C 1
ATOM 885 O O . PHE A 1 107 ? -0.970 8.427 -8.784 1.00 67.44 107 PHE A O 1
ATOM 892 N N . ILE A 1 108 ? -0.343 10.584 -8.900 1.00 61.94 108 ILE A N 1
ATOM 893 C CA . ILE A 1 108 ? 0.012 10.559 -10.321 1.00 61.94 108 ILE A CA 1
ATOM 894 C C . ILE A 1 108 ? 1.296 9.763 -10.538 1.00 61.94 108 ILE A C 1
ATOM 896 O O . ILE A 1 108 ? 1.353 9.002 -11.492 1.00 61.94 108 ILE A O 1
ATOM 900 N N . GLU A 1 109 ? 2.276 9.834 -9.634 1.00 61.94 109 GLU A N 1
ATOM 901 C CA . GLU A 1 109 ? 3.450 8.945 -9.658 1.00 61.94 109 GLU A CA 1
ATOM 902 C C . GLU A 1 109 ? 3.047 7.471 -9.513 1.00 61.94 109 GLU A C 1
ATOM 904 O O . GLU A 1 109 ? 3.588 6.603 -10.198 1.00 61.94 109 GLU A O 1
ATOM 909 N N . LEU A 1 110 ? 2.049 7.177 -8.672 1.00 61.31 110 LEU A N 1
ATOM 910 C CA . LEU A 1 110 ? 1.518 5.823 -8.507 1.00 61.31 110 LEU A CA 1
ATOM 911 C C . LEU A 1 110 ? 0.707 5.354 -9.724 1.00 61.31 110 LEU A C 1
ATOM 913 O O . LEU A 1 110 ? 0.834 4.195 -10.115 1.00 61.31 110 LEU A O 1
ATOM 917 N N . LEU A 1 111 ? -0.078 6.235 -10.351 1.00 61.25 111 LEU A N 1
ATOM 918 C CA . LEU A 1 111 ? -0.765 5.959 -11.617 1.00 61.25 111 LEU A CA 1
ATOM 919 C C . LEU A 1 111 ? 0.225 5.768 -12.767 1.00 61.25 111 LEU A C 1
ATOM 921 O O . LEU A 1 111 ? 0.090 4.822 -13.536 1.00 61.25 111 LEU A O 1
ATOM 925 N N . ALA A 1 112 ? 1.233 6.631 -12.871 1.00 54.06 112 ALA A N 1
ATOM 926 C CA . ALA A 1 112 ? 2.278 6.543 -13.880 1.00 54.06 112 ALA A CA 1
ATOM 927 C C . ALA A 1 112 ? 3.068 5.239 -13.720 1.00 54.06 112 ALA A C 1
ATOM 929 O O . ALA A 1 112 ? 3.273 4.543 -14.712 1.00 54.06 112 ALA A O 1
ATOM 930 N N . GLY A 1 113 ? 3.411 4.852 -12.484 1.00 51.59 113 GLY A N 1
ATOM 931 C CA . GLY A 1 113 ? 4.016 3.556 -12.160 1.00 51.59 113 GLY A CA 1
ATOM 932 C C . GLY A 1 113 ? 3.128 2.363 -12.536 1.00 51.59 113 GLY A C 1
ATOM 933 O O . GLY A 1 113 ? 3.600 1.394 -13.126 1.00 51.59 113 GLY A O 1
ATOM 934 N N . ALA A 1 114 ? 1.823 2.440 -12.262 1.00 51.44 114 ALA A N 1
ATOM 935 C CA . ALA A 1 114 ? 0.870 1.396 -12.643 1.00 51.44 114 ALA A CA 1
ATOM 936 C C . ALA A 1 114 ? 0.687 1.275 -14.169 1.00 51.44 114 ALA A C 1
ATOM 938 O O . ALA A 1 114 ? 0.508 0.173 -14.684 1.00 51.44 114 ALA A O 1
ATOM 939 N N . LEU A 1 115 ? 0.754 2.389 -14.903 1.00 44.72 115 LEU A N 1
ATOM 940 C CA . LEU A 1 115 ? 0.661 2.411 -16.365 1.00 44.72 115 LEU A CA 1
ATOM 941 C C . LEU A 1 115 ? 1.960 1.947 -17.038 1.00 44.72 115 LEU A C 1
ATOM 943 O O . LEU A 1 115 ? 1.896 1.266 -18.058 1.00 44.72 115 LEU A O 1
ATOM 947 N N . THR A 1 116 ? 3.126 2.244 -16.455 1.00 44.41 116 THR A N 1
ATOM 948 C CA . THR A 1 116 ? 4.425 1.758 -16.962 1.00 44.41 116 THR A CA 1
ATOM 949 C C . THR A 1 116 ? 4.589 0.252 -16.788 1.00 44.41 116 THR A C 1
ATOM 951 O O . THR A 1 116 ? 5.094 -0.396 -17.699 1.00 44.41 116 THR A O 1
ATOM 954 N N . LEU A 1 117 ? 4.071 -0.333 -15.702 1.00 41.19 117 LEU A N 1
ATOM 955 C CA . LEU A 1 117 ? 3.998 -1.794 -15.533 1.00 41.19 117 LEU A CA 1
ATOM 956 C C . LEU A 1 117 ? 3.146 -2.491 -16.611 1.00 41.19 117 LEU A C 1
ATOM 958 O O . LEU A 1 117 ? 3.298 -3.687 -16.835 1.00 41.19 117 LEU A O 1
ATOM 962 N N . ARG A 1 118 ? 2.258 -1.755 -17.290 1.00 36.44 118 ARG A N 1
ATOM 963 C CA . ARG A 1 118 ? 1.410 -2.272 -18.374 1.00 36.44 118 ARG A CA 1
ATOM 964 C C . ARG A 1 118 ? 2.045 -2.135 -19.764 1.00 36.44 118 ARG A C 1
ATOM 966 O O . ARG A 1 118 ? 1.528 -2.714 -20.709 1.00 36.44 118 ARG A O 1
ATOM 973 N N . GLY A 1 119 ? 3.122 -1.356 -19.893 1.00 34.41 119 GLY A N 1
ATOM 974 C CA . GLY A 1 119 ? 3.787 -1.047 -21.166 1.00 34.41 119 GLY A CA 1
ATOM 975 C C . GLY A 1 119 ? 4.994 -1.930 -21.494 1.00 34.41 119 GLY A C 1
ATOM 976 O O . GLY A 1 119 ? 5.589 -1.758 -22.550 1.00 34.41 119 GLY A O 1
ATOM 977 N N . THR A 1 120 ? 5.368 -2.855 -20.606 1.00 37.78 120 THR A N 1
ATOM 978 C CA . THR A 1 120 ? 6.466 -3.823 -20.795 1.00 37.78 120 THR A CA 1
ATOM 979 C C . THR A 1 120 ? 5.948 -5.231 -21.118 1.00 37.78 120 THR A C 1
ATOM 981 O O . THR A 1 120 ? 6.461 -6.210 -20.578 1.00 37.78 120 THR A O 1
ATOM 984 N N . SER A 1 121 ? 4.889 -5.326 -21.931 1.00 37.06 121 SER A N 1
ATOM 985 C CA . SER A 1 121 ? 4.378 -6.587 -22.504 1.00 37.06 121 SER A CA 1
ATOM 986 C C . SER A 1 121 ? 4.844 -6.728 -23.944 1.00 37.06 121 SER A C 1
ATOM 988 O O . SER A 1 121 ? 4.688 -5.727 -24.677 1.00 37.06 121 SER A O 1
#

Mean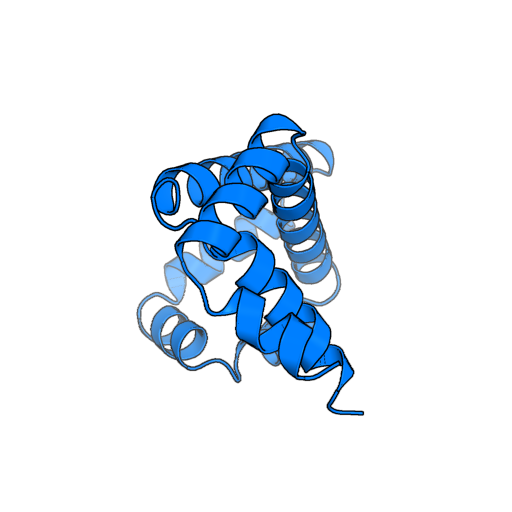 predicted aligned error: 9.27 Å

Radius of gyration: 16.28 Å; Cα contacts (8 Å, |Δi|>4): 61; chains: 1; bounding box: 33×40×38 Å

Secondary structure (DSSP, 8-state):
-HHHHHHTT-HHHHHHHHHHHHHTTHHHHHHHHHHHHHHHHHHH-HHHHHHHHTTSHHHHHHHHH-HHHHHHHHHHHHH--HHHHHHHHHHHHHHHHHHTTT-TTHHHHHHHHHHHTTS--

pLDDT: mean 72.84, std 14.56, range [34.41, 92.81]

Foldseek 3Di:
DVVVVVVLVDVVVLLVVLVVCVVVVNQLVVQLVVQLVLLVCLQPPVVVSCVVVVVDPVSVVVCVPCVPVVVVVSVVSNPDDSVRSSVVSSVRSVVVCVVCVVVSNVVVVVVVVVVVVVVPD

Sequence (121 aa):
MEGSVEALKNPNILRSINSRLIETSVLPRFLKYRYLVSYHLIRIDEDGYWRTLMPFPFVKVALTNRPRTIQLYLNKIRSLSENDMEKEAEISARKTLIKNSDNFTLFIELLAGALTLRGTS

Solvent-accessible surface area (backbone atoms only — not comparable to full-atom values): 6693 Å² total; per-residue (Å²): 115,70,73,64,58,56,53,61,69,36,67,70,56,28,33,54,52,42,53,52,30,51,78,67,45,47,50,57,51,50,41,22,50,55,40,38,52,50,53,53,37,48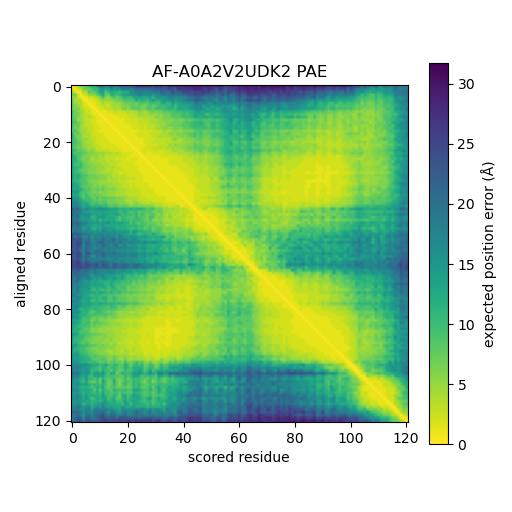,64,76,38,42,68,59,48,46,63,68,44,53,82,39,70,73,48,44,56,53,49,75,76,38,54,70,61,51,52,54,50,51,53,51,60,64,70,48,51,75,70,51,41,53,51,52,13,43,52,51,27,52,51,49,47,63,78,35,64,86,48,44,50,56,68,60,56,51,50,51,51,58,52,53,71,66,67,80,119